Protein AF-A0A2M8FRH5-F1 (afdb_monomer)

Nearest PDB structures (foldseek):
  1muf-assembly1_A  TM=7.885E-01  e=1.153E-01  Homo sapiens
  5e9u-assembly1_D  TM=6.840E-01  e=1.299E-01  Streptococcus gordonii
  7vfm-assembly1_A  TM=6.244E-01  e=4.286E-01  Staphylococcus aureus subsp. aureus USA300
  7vfn-assembly2_C  TM=6.865E-01  e=1.113E+00  Staphylococcus aureus subsp. aureus USA300
  7ec7-assembly2_B  TM=6.299E-01  e=1.049E+00  Staphylococcus aureus subsp. aureus USA300

Secondary structure (DSSP, 8-state):
--EEEEEE-TTS-EEEEEEEETTEEEEEEEEE-TTS-EEEEEEEETTEEE-TTT-TT---SS---S-TT----TTSS----------

pLDDT: mean 73.27, std 19.15, range [43.06, 94.25]

Structure (mmCIF, N/CA/C/O backbone):
data_AF-A0A2M8FRH5-F1
#
_entry.id   AF-A0A2M8FRH5-F1
#
loop_
_atom_site.group_PDB
_atom_site.id
_atom_site.type_symbol
_atom_site.label_atom_id
_atom_site.label_alt_id
_atom_site.label_comp_id
_atom_site.label_asym_id
_atom_site.label_entity_id
_atom_site.label_seq_id
_atom_site.pdbx_PDB_ins_code
_atom_site.Cartn_x
_atom_site.Cartn_y
_atom_site.Cartn_z
_atom_site.occupancy
_atom_site.B_iso_or_equiv
_atom_site.auth_seq_id
_atom_site.auth_comp_id
_atom_site.auth_asym_id
_atom_site.auth_atom_id
_atom_site.pdbx_PDB_model_num
ATOM 1 N N . MET A 1 1 ? -3.518 -4.619 -16.700 1.00 66.94 1 MET A N 1
ATOM 2 C CA . MET A 1 1 ? -4.298 -3.599 -15.972 1.00 66.94 1 MET A CA 1
ATOM 3 C C . MET A 1 1 ? -3.389 -2.451 -15.575 1.00 66.94 1 MET A C 1
ATOM 5 O O . MET A 1 1 ? -2.332 -2.675 -14.993 1.00 66.94 1 MET A O 1
ATOM 9 N N . GLU A 1 2 ? -3.807 -1.230 -15.890 1.00 80.62 2 GLU A N 1
ATOM 10 C CA . GLU A 1 2 ? -3.091 0.001 -15.553 1.00 80.62 2 GLU A CA 1
ATOM 11 C C . GLU A 1 2 ? -4.051 0.952 -14.839 1.00 80.62 2 GLU A C 1
ATOM 13 O O . GLU A 1 2 ? -5.221 1.046 -15.212 1.00 80.62 2 GLU A O 1
ATOM 18 N N . GLY A 1 3 ? -3.572 1.614 -13.786 1.00 85.75 3 GLY A N 1
ATOM 19 C CA . GLY A 1 3 ? -4.331 2.628 -13.061 1.00 85.75 3 GLY A CA 1
ATOM 20 C C . GLY A 1 3 ? -4.382 2.442 -11.546 1.00 85.75 3 GLY A C 1
ATOM 21 O O . GLY A 1 3 ? -3.908 1.450 -10.975 1.00 85.75 3 GLY A O 1
ATOM 22 N N . LYS A 1 4 ? -4.966 3.448 -10.885 1.00 89.62 4 LYS A N 1
ATOM 23 C CA . LYS A 1 4 ? -5.103 3.499 -9.428 1.00 89.62 4 LYS A CA 1
ATOM 24 C C . LYS A 1 4 ? -6.092 2.445 -8.948 1.00 89.62 4 LYS A C 1
ATOM 26 O O . LYS A 1 4 ? -7.187 2.298 -9.487 1.00 89.62 4 LYS A O 1
ATOM 31 N N . ARG A 1 5 ? -5.709 1.728 -7.899 1.00 90.94 5 ARG A N 1
ATOM 32 C CA . ARG A 1 5 ? -6.533 0.747 -7.204 1.00 90.94 5 ARG A CA 1
ATOM 33 C C . ARG A 1 5 ? -6.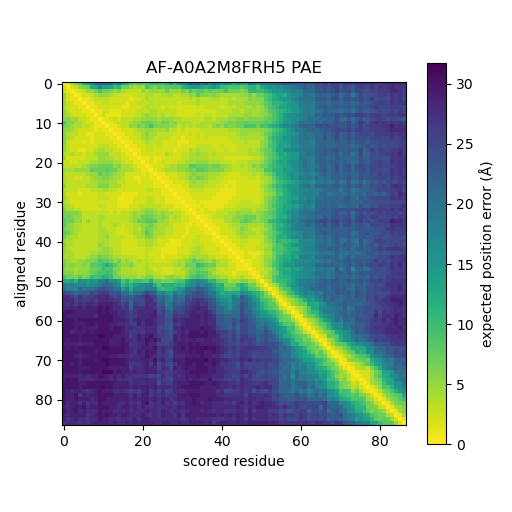743 1.180 -5.766 1.00 90.94 5 ARG A C 1
ATOM 35 O O . ARG A 1 5 ? -5.803 1.565 -5.073 1.00 90.94 5 ARG A O 1
ATOM 42 N N . TYR A 1 6 ? -7.993 1.044 -5.352 1.00 92.00 6 TYR A N 1
ATOM 43 C CA . TYR A 1 6 ? -8.463 1.295 -4.006 1.00 92.00 6 TYR A CA 1
ATOM 44 C C . TYR A 1 6 ? -9.009 -0.019 -3.466 1.00 92.00 6 TYR A C 1
ATOM 46 O O . TYR A 1 6 ? -9.807 -0.689 -4.125 1.00 92.00 6 TYR A O 1
ATOM 54 N N . PHE A 1 7 ? -8.553 -0.390 -2.282 1.00 91.56 7 PHE A N 1
ATOM 55 C CA . PHE A 1 7 ? -9.112 -1.476 -1.499 1.00 91.56 7 PHE A CA 1
ATOM 56 C C . PHE A 1 7 ? -9.705 -0.860 -0.249 1.00 91.56 7 PHE A C 1
ATOM 58 O O . PHE A 1 7 ? -9.058 -0.020 0.373 1.00 91.56 7 PHE A O 1
ATOM 65 N N . TYR A 1 8 ? -10.905 -1.286 0.117 1.00 93.50 8 TYR A N 1
ATOM 66 C CA . TYR A 1 8 ? -11.628 -0.778 1.275 1.00 93.50 8 TYR A CA 1
ATOM 67 C C . TYR A 1 8 ? -11.781 -1.886 2.320 1.00 93.50 8 TYR A C 1
ATOM 69 O O . TYR A 1 8 ? -11.765 -3.074 1.991 1.00 93.50 8 TYR A O 1
ATOM 77 N N . TYR A 1 9 ? -11.874 -1.493 3.581 1.00 91.06 9 TYR A N 1
ATOM 78 C CA . TYR A 1 9 ? -12.318 -2.341 4.679 1.00 91.06 9 TYR A CA 1
ATOM 79 C C . TYR A 1 9 ? -13.838 -2.542 4.616 1.00 91.06 9 TYR A C 1
ATOM 81 O O . TYR A 1 9 ? -14.538 -1.812 3.914 1.00 91.06 9 TYR A O 1
ATOM 89 N N . GLU A 1 10 ? -14.366 -3.506 5.374 1.00 92.50 10 GLU A N 1
ATOM 90 C CA . GLU A 1 10 ? -15.818 -3.749 5.454 1.00 92.50 10 GLU A CA 1
ATOM 91 C C . GLU A 1 10 ? -16.588 -2.531 5.989 1.00 92.50 10 GLU A C 1
ATOM 93 O O . GLU A 1 10 ? -17.739 -2.314 5.624 1.00 92.50 10 GLU A O 1
ATOM 98 N N . ASN A 1 11 ? -15.927 -1.689 6.789 1.00 90.44 11 ASN A N 1
ATOM 99 C CA . ASN A 1 11 ? -16.467 -0.422 7.286 1.00 90.44 11 ASN A CA 1
ATOM 100 C C . ASN A 1 11 ? -16.484 0.714 6.236 1.00 90.44 11 ASN A C 1
ATOM 102 O O . ASN A 1 11 ? -16.925 1.819 6.542 1.00 90.44 11 ASN A O 1
ATOM 106 N N . GLY A 1 12 ? -15.989 0.473 5.015 1.00 91.50 12 GLY A N 1
ATOM 107 C CA . GLY A 1 12 ? -15.926 1.452 3.926 1.00 91.50 12 GLY A CA 1
ATOM 108 C C . GLY A 1 12 ? -14.690 2.359 3.931 1.00 91.50 12 GLY A C 1
ATOM 109 O O . GLY A 1 12 ? -14.496 3.124 2.984 1.00 91.50 12 GLY A O 1
ATOM 110 N N . LEU A 1 13 ? -13.819 2.275 4.941 1.00 91.12 13 LEU A N 1
ATOM 111 C CA . LEU A 1 13 ? -12.578 3.050 4.979 1.00 91.12 13 LEU A CA 1
ATOM 112 C C . LEU A 1 13 ? -11.533 2.471 4.025 1.00 91.12 13 LEU A C 1
ATOM 114 O O . LEU A 1 13 ? -11.491 1.271 3.761 1.00 91.12 13 LEU A O 1
ATOM 118 N N . THR A 1 14 ? -10.674 3.333 3.479 1.00 91.25 14 THR A N 1
ATOM 119 C CA . THR A 1 14 ? -9.633 2.899 2.538 1.00 91.25 14 THR A CA 1
ATOM 120 C C . THR A 1 14 ? -8.595 2.076 3.285 1.00 91.25 14 THR A C 1
ATOM 122 O O . THR A 1 14 ? -7.999 2.560 4.230 1.00 91.25 14 THR A O 1
ATOM 125 N N . LYS A 1 15 ? -8.364 0.845 2.839 1.00 92.94 15 LYS A N 1
ATOM 126 C CA . LYS A 1 15 ? -7.363 -0.089 3.360 1.00 92.94 15 LYS A CA 1
ATOM 127 C C . LYS A 1 15 ? -6.030 0.054 2.641 1.00 92.94 15 LYS A C 1
ATOM 129 O O . LYS A 1 15 ? -4.978 0.092 3.275 1.00 92.94 15 LYS A O 1
ATOM 134 N N . ILE A 1 16 ? -6.073 0.108 1.309 1.00 94.25 16 ILE A N 1
ATOM 135 C CA . ILE A 1 16 ? -4.886 0.206 0.455 1.00 94.25 16 ILE A CA 1
ATOM 136 C C . ILE A 1 16 ? -5.199 1.111 -0.726 1.00 94.25 16 ILE A C 1
ATOM 138 O O . ILE A 1 16 ? -6.227 0.949 -1.384 1.00 94.25 16 ILE A O 1
ATOM 142 N N . LEU A 1 17 ? -4.278 2.016 -1.022 1.00 93.75 17 LEU A N 1
ATOM 143 C CA . LEU A 1 17 ? -4.300 2.862 -2.202 1.00 93.75 17 LEU A CA 1
ATOM 144 C C . LEU A 1 17 ? -2.958 2.755 -2.914 1.00 93.75 17 LEU A C 1
ATOM 146 O O . LEU A 1 17 ? -1.919 3.000 -2.313 1.00 93.75 17 LEU A O 1
ATOM 150 N N . GLY A 1 18 ? -2.972 2.427 -4.199 1.00 92.69 18 GLY A N 1
ATOM 151 C CA . GLY A 1 18 ? -1.762 2.419 -5.012 1.00 92.69 18 GLY A CA 1
ATOM 152 C C . GLY A 1 18 ? -2.072 2.411 -6.495 1.00 92.69 18 GLY A C 1
ATOM 153 O O . GLY A 1 18 ? -3.234 2.450 -6.897 1.00 92.69 18 GLY A O 1
ATOM 154 N N . ASN A 1 19 ? -1.037 2.368 -7.324 1.00 90.38 19 ASN A N 1
ATOM 155 C CA . ASN A 1 19 ? -1.182 2.308 -8.772 1.00 90.38 19 ASN A CA 1
ATOM 156 C C . ASN A 1 19 ? -0.573 1.014 -9.322 1.00 90.38 19 ASN A C 1
ATOM 158 O O . ASN A 1 19 ? 0.467 0.547 -8.853 1.00 90.38 19 ASN A O 1
ATOM 162 N N . TYR A 1 20 ? -1.238 0.425 -10.313 1.00 89.12 20 TYR A N 1
ATOM 163 C CA . TYR A 1 20 ? -0.671 -0.647 -11.122 1.00 89.12 20 TYR A CA 1
ATOM 164 C C . TYR A 1 20 ? -0.211 -0.085 -12.466 1.00 89.12 20 TYR A C 1
ATOM 166 O O . TYR A 1 20 ? -0.893 0.740 -13.073 1.00 89.12 20 TYR A O 1
ATOM 174 N N . SER A 1 21 ? 0.942 -0.550 -12.930 1.00 88.00 21 SER A N 1
ATOM 175 C CA . SER A 1 21 ? 1.477 -0.307 -14.269 1.00 88.00 21 SER A CA 1
ATOM 176 C C . SER A 1 21 ? 1.891 -1.655 -14.839 1.00 88.00 21 SER A C 1
ATOM 178 O O . SER A 1 21 ? 2.577 -2.405 -14.151 1.00 88.00 21 SER A O 1
ATOM 180 N N . ARG A 1 22 ? 1.445 -2.001 -16.053 1.00 86.75 22 ARG A N 1
ATOM 181 C CA . ARG A 1 22 ? 1.702 -3.314 -16.684 1.00 86.75 22 ARG A CA 1
ATOM 182 C C . ARG A 1 22 ? 1.414 -4.522 -15.774 1.00 86.75 22 ARG A C 1
ATOM 184 O O . ARG A 1 22 ? 2.234 -5.427 -15.668 1.00 86.75 22 ARG A O 1
ATOM 191 N N . ASP A 1 23 ? 0.280 -4.502 -15.070 1.00 86.50 23 ASP A N 1
ATOM 192 C CA . ASP A 1 23 ? -0.140 -5.560 -14.129 1.00 86.50 23 ASP A CA 1
ATOM 193 C C . ASP A 1 23 ? 0.737 -5.728 -12.874 1.00 86.50 23 ASP A C 1
ATOM 195 O O . ASP A 1 23 ? 0.458 -6.586 -12.037 1.00 86.50 23 ASP A O 1
ATOM 199 N N . VAL A 1 24 ? 1.732 -4.860 -12.663 1.00 89.12 24 VAL A N 1
ATOM 200 C CA . VAL A 1 24 ? 2.581 -4.851 -11.462 1.00 89.12 24 VAL A CA 1
ATOM 201 C C . VAL A 1 24 ? 2.405 -3.568 -10.653 1.00 89.12 24 VAL A C 1
ATOM 203 O O . VAL A 1 24 ? 2.003 -2.526 -11.170 1.00 89.12 24 VAL A O 1
ATOM 206 N N . ARG A 1 25 ? 2.681 -3.634 -9.346 1.00 87.88 25 ARG A N 1
ATOM 207 C CA . ARG A 1 25 ? 2.627 -2.459 -8.464 1.00 87.88 25 ARG A CA 1
ATOM 208 C C . ARG A 1 25 ? 3.660 -1.425 -8.907 1.00 87.88 25 ARG A C 1
ATOM 210 O O . ARG A 1 25 ? 4.824 -1.764 -9.108 1.00 87.88 25 ARG A O 1
ATOM 217 N N . HIS A 1 26 ? 3.244 -0.172 -9.045 1.00 90.94 26 HIS A N 1
ATOM 218 C CA . HIS A 1 26 ? 4.119 0.921 -9.456 1.00 90.94 26 HIS A CA 1
ATOM 219 C C . HIS A 1 26 ? 3.730 2.234 -8.758 1.00 90.94 26 HIS A C 1
ATOM 221 O O . HIS A 1 26 ? 2.546 2.524 -8.591 1.00 90.94 26 HIS A O 1
ATOM 227 N N . GLY A 1 27 ? 4.720 3.036 -8.379 1.00 89.69 27 GLY A N 1
ATOM 228 C CA . GLY A 1 27 ? 4.563 4.272 -7.622 1.00 89.69 27 GLY A CA 1
ATOM 229 C C . GLY A 1 27 ? 4.325 4.040 -6.130 1.00 89.69 27 GLY A C 1
ATOM 230 O O . GLY A 1 27 ? 4.655 2.990 -5.577 1.00 89.69 27 GLY A O 1
ATOM 231 N N . VAL A 1 28 ? 3.738 5.038 -5.473 1.00 90.94 28 VAL A N 1
ATOM 232 C CA . VAL A 1 28 ? 3.495 5.023 -4.027 1.00 90.94 28 VAL A CA 1
ATOM 233 C C . VAL A 1 28 ? 2.253 4.199 -3.686 1.00 90.94 28 VAL A C 1
ATOM 235 O O . VAL A 1 28 ? 1.183 4.367 -4.272 1.00 90.94 28 VAL A O 1
ATOM 238 N N . TRP A 1 29 ? 2.413 3.328 -2.698 1.00 93.00 29 TRP A N 1
ATOM 239 C CA . TRP A 1 29 ? 1.399 2.484 -2.093 1.00 93.00 29 TRP A CA 1
ATOM 240 C C . TRP A 1 29 ? 1.196 2.894 -0.638 1.00 93.00 29 TRP A C 1
ATOM 242 O O . TRP A 1 29 ? 2.111 2.821 0.181 1.00 93.00 29 TRP A O 1
ATOM 252 N N . MET A 1 30 ? -0.014 3.333 -0.314 1.00 93.00 30 MET A N 1
ATOM 253 C CA . MET A 1 30 ? -0.417 3.711 1.033 1.00 93.00 30 MET A CA 1
ATOM 254 C C . MET A 1 30 ? -1.293 2.623 1.635 1.00 93.00 30 MET A C 1
ATOM 256 O O . MET A 1 30 ? -2.238 2.145 1.008 1.00 93.00 30 MET A O 1
ATOM 260 N N . TYR A 1 31 ? -0.975 2.255 2.867 1.00 92.56 31 TYR A N 1
ATOM 261 C CA . TYR A 1 31 ? -1.720 1.312 3.681 1.00 92.56 31 TYR A CA 1
ATOM 262 C C . TYR A 1 31 ? -2.238 2.059 4.892 1.00 92.56 31 TYR A C 1
ATOM 264 O O . TYR A 1 31 ? -1.476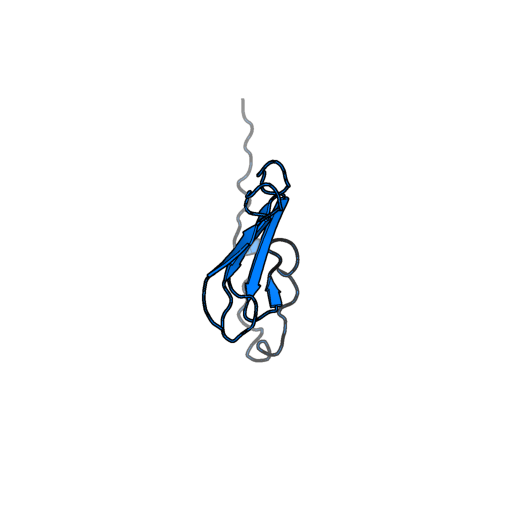 2.760 5.563 1.00 92.56 31 TYR A O 1
ATOM 272 N N . TYR A 1 32 ? -3.510 1.867 5.194 1.00 91.94 32 TYR A N 1
ATOM 273 C CA . TYR A 1 32 ? -4.161 2.489 6.334 1.00 91.94 32 TYR A CA 1
ATOM 274 C C . TYR A 1 32 ? -4.626 1.413 7.310 1.00 91.94 32 TYR A C 1
ATOM 276 O O . TYR A 1 32 ? -4.773 0.246 6.943 1.00 91.94 32 TYR A O 1
ATOM 284 N N . ASN A 1 33 ? -4.809 1.803 8.561 1.00 91.75 33 ASN A N 1
ATOM 285 C CA . ASN A 1 33 ? -5.458 0.987 9.573 1.00 91.75 33 ASN A CA 1
ATOM 286 C C . ASN A 1 33 ? -6.989 1.123 9.474 1.00 91.75 33 ASN A C 1
ATOM 288 O O . ASN A 1 33 ? -7.510 1.949 8.723 1.00 91.75 33 ASN A O 1
ATOM 292 N N . GLU A 1 34 ? -7.719 0.315 10.243 1.00 91.38 34 GLU A N 1
ATOM 293 C CA . GLU A 1 34 ? -9.190 0.329 10.262 1.00 91.38 34 GLU A CA 1
ATOM 294 C C . GLU A 1 34 ? -9.786 1.621 10.833 1.00 91.38 34 GLU A C 1
ATOM 296 O O . GLU A 1 34 ? -10.937 1.925 10.546 1.00 91.38 34 GLU A O 1
ATOM 301 N N . ASP A 1 35 ? -9.007 2.392 11.591 1.00 90.38 35 ASP A N 1
ATOM 302 C CA . ASP A 1 35 ? -9.317 3.741 12.080 1.00 90.38 35 ASP A CA 1
ATOM 303 C C . ASP A 1 35 ? -8.992 4.845 11.051 1.00 90.38 35 ASP A C 1
ATOM 305 O O . ASP A 1 35 ? -9.243 6.021 11.299 1.00 90.38 35 ASP A O 1
ATOM 309 N N . GLY A 1 36 ? -8.442 4.486 9.885 1.00 87.19 36 GLY A N 1
ATOM 310 C CA . GLY A 1 36 ? -8.089 5.418 8.810 1.00 87.19 36 GLY A CA 1
ATOM 311 C C . GLY A 1 36 ? -6.715 6.078 8.960 1.00 87.19 36 GLY A C 1
ATOM 312 O O . GLY A 1 36 ? -6.299 6.824 8.072 1.00 87.19 36 GLY A O 1
ATOM 313 N N . THR A 1 37 ? -5.972 5.794 10.034 1.00 90.75 37 THR A N 1
ATOM 314 C CA . THR A 1 37 ? -4.597 6.285 10.190 1.00 90.75 37 THR A CA 1
ATOM 315 C C . THR A 1 37 ? -3.648 5.608 9.205 1.00 90.75 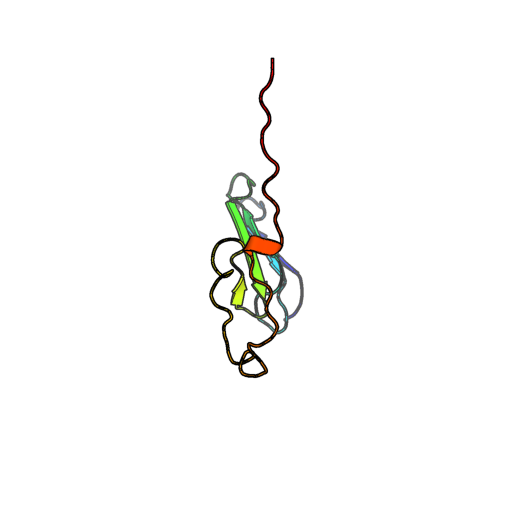37 THR A C 1
ATOM 317 O O . THR A 1 37 ? -3.801 4.434 8.864 1.00 90.75 37 THR A O 1
ATOM 320 N N . THR A 1 38 ? -2.642 6.345 8.729 1.00 88.12 38 THR A N 1
ATOM 321 C CA . THR A 1 38 ? -1.615 5.791 7.839 1.00 88.12 38 THR A CA 1
ATOM 322 C C . THR A 1 38 ? -0.791 4.756 8.596 1.00 88.12 38 THR A C 1
ATOM 324 O O . THR A 1 38 ? -0.034 5.087 9.504 1.00 88.12 38 THR A O 1
ATOM 327 N N . LYS A 1 39 ? -0.908 3.497 8.181 1.00 89.69 39 LYS A N 1
ATOM 328 C CA . LYS A 1 39 ? -0.143 2.376 8.723 1.00 89.69 39 LYS A CA 1
ATOM 329 C C . LYS A 1 39 ? 1.254 2.315 8.126 1.00 89.69 39 LYS A C 1
ATOM 331 O O . LYS A 1 39 ? 2.227 2.064 8.831 1.00 89.69 39 LYS A O 1
ATOM 336 N N . LYS A 1 40 ? 1.338 2.461 6.803 1.00 87.94 40 LYS A N 1
ATOM 337 C CA . LYS A 1 40 ? 2.585 2.310 6.053 1.00 87.94 40 LYS A CA 1
ATOM 338 C C . LYS A 1 40 ? 2.500 3.021 4.710 1.00 87.94 40 LYS A C 1
ATOM 340 O O . LYS A 1 40 ? 1.453 3.026 4.067 1.00 87.94 40 LYS A O 1
ATOM 345 N N . LYS A 1 41 ? 3.631 3.550 4.263 1.00 90.88 41 LYS A N 1
ATOM 346 C CA . LYS A 1 41 ? 3.867 3.984 2.889 1.00 90.88 41 LYS A CA 1
ATOM 347 C C . LYS A 1 41 ? 4.981 3.108 2.317 1.00 90.88 41 LYS A C 1
ATOM 349 O O . LYS A 1 41 ? 5.985 2.883 2.984 1.00 90.88 41 LYS A O 1
ATOM 354 N N . GLU A 1 42 ? 4.780 2.577 1.122 1.00 90.69 42 GLU A N 1
ATOM 355 C CA . GLU A 1 42 ? 5.786 1.838 0.360 1.00 90.69 42 GLU A CA 1
ATOM 356 C C . GLU A 1 42 ? 5.868 2.435 -1.037 1.00 90.69 42 GLU A C 1
ATOM 358 O O . GLU A 1 42 ? 4.859 2.881 -1.576 1.00 90.69 42 GLU A O 1
ATOM 363 N N . GLU A 1 43 ? 7.040 2.416 -1.651 1.00 89.12 43 GLU A N 1
ATOM 364 C CA . GLU A 1 43 ? 7.189 2.770 -3.056 1.00 89.12 43 GLU A CA 1
ATOM 365 C C . GLU A 1 43 ? 7.539 1.520 -3.854 1.00 89.12 43 GLU A C 1
ATOM 367 O O . GLU A 1 43 ? 8.267 0.651 -3.382 1.00 89.12 43 GLU A O 1
ATOM 372 N N . TYR A 1 44 ? 6.970 1.385 -5.047 1.00 88.56 44 TYR A N 1
ATOM 373 C CA . TYR A 1 44 ? 7.223 0.260 -5.932 1.00 88.56 44 TYR A CA 1
ATOM 374 C C . TYR A 1 44 ? 7.641 0.756 -7.308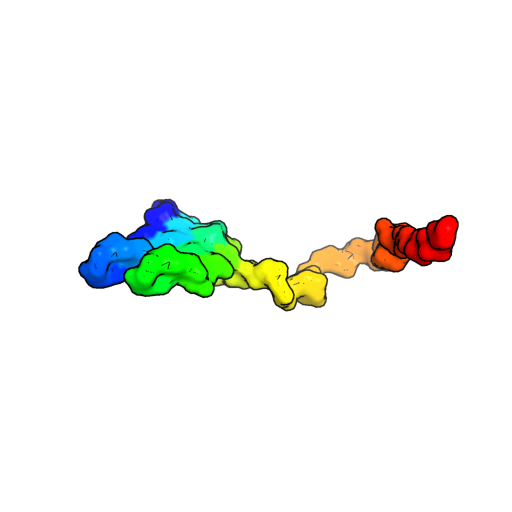 1.00 88.56 44 TYR A C 1
ATOM 376 O O . TYR A 1 44 ? 6.983 1.610 -7.891 1.00 88.56 44 TYR A O 1
ATOM 384 N N . ASN A 1 45 ? 8.672 0.153 -7.883 1.00 87.06 45 ASN A N 1
ATOM 385 C CA . ASN A 1 45 ? 9.059 0.376 -9.264 1.00 87.06 45 ASN A CA 1
ATOM 386 C C . ASN A 1 45 ? 8.984 -0.941 -10.035 1.00 87.06 45 ASN A C 1
ATOM 388 O O . ASN A 1 45 ? 9.759 -1.865 -9.798 1.00 87.06 45 ASN A O 1
ATOM 392 N N . PHE A 1 46 ? 7.980 -1.039 -10.910 1.00 86.50 46 PHE A N 1
ATOM 393 C CA . PHE A 1 46 ? 7.686 -2.224 -11.729 1.00 86.50 46 PHE A CA 1
ATOM 394 C C . PHE A 1 46 ? 7.631 -3.531 -10.915 1.00 86.50 46 PHE A C 1
ATOM 396 O O . PHE A 1 46 ? 8.173 -4.558 -11.308 1.00 86.50 46 PHE A O 1
ATOM 403 N N . GLY A 1 47 ? 6.967 -3.492 -9.757 1.00 84.12 47 GLY A N 1
ATOM 404 C CA . GLY A 1 47 ? 6.810 -4.634 -8.856 1.00 84.12 47 GLY A CA 1
ATOM 405 C C . GLY A 1 47 ? 7.910 -4.789 -7.802 1.00 84.12 47 GLY A C 1
ATOM 406 O O . GLY A 1 47 ? 7.684 -5.493 -6.818 1.00 84.12 47 GLY A O 1
ATOM 407 N N . LYS A 1 48 ? 9.053 -4.100 -7.926 1.00 85.88 48 LYS A N 1
ATOM 408 C CA . LYS A 1 48 ? 10.117 -4.102 -6.909 1.00 85.88 48 LYS A CA 1
ATOM 409 C C . LYS A 1 48 ? 9.856 -3.014 -5.869 1.00 85.88 48 LYS A C 1
ATOM 411 O O . LYS A 1 48 ? 9.688 -1.858 -6.241 1.00 85.88 48 LYS A O 1
ATOM 416 N N . ARG A 1 49 ? 9.812 -3.365 -4.579 1.00 85.25 49 ARG A N 1
ATOM 417 C CA . ARG A 1 49 ? 9.690 -2.371 -3.500 1.00 85.25 49 ARG A CA 1
ATOM 418 C C . ARG A 1 49 ? 10.989 -1.568 -3.408 1.00 85.25 49 ARG A C 1
ATOM 420 O O . ARG A 1 49 ? 12.050 -2.175 -3.305 1.00 85.25 49 ARG A O 1
ATOM 427 N N . ILE A 1 50 ? 10.886 -0.245 -3.440 1.00 83.31 50 ILE A N 1
ATOM 428 C CA . ILE A 1 50 ? 11.967 0.684 -3.121 1.00 83.31 50 ILE A CA 1
ATOM 429 C C . ILE A 1 50 ? 11.776 1.066 -1.654 1.00 83.31 50 ILE A C 1
ATOM 431 O O . ILE A 1 50 ? 10.750 1.639 -1.283 1.00 83.31 50 ILE A O 1
ATOM 435 N N . ASP A 1 51 ? 12.711 0.662 -0.802 1.00 75.12 51 ASP A N 1
ATOM 436 C CA . ASP A 1 51 ? 12.705 1.036 0.607 1.00 75.12 51 ASP A CA 1
ATOM 437 C C . ASP A 1 51 ? 13.552 2.304 0.753 1.00 75.12 51 ASP A C 1
ATOM 439 O O . ASP A 1 51 ? 14.771 2.260 0.603 1.00 75.12 51 ASP A O 1
ATOM 443 N N . GLU A 1 52 ? 12.909 3.438 1.044 1.00 61.59 52 GLU A N 1
ATOM 444 C CA . GLU A 1 52 ? 13.564 4.749 1.210 1.00 61.59 52 GLU A CA 1
ATOM 445 C C . GLU A 1 52 ? 14.580 4.794 2.375 1.00 61.59 52 GLU A C 1
ATOM 447 O O . GLU A 1 52 ? 15.183 5.829 2.619 1.00 61.59 52 GLU A O 1
ATOM 452 N N . ASN A 1 53 ? 14.791 3.684 3.098 1.00 59.41 53 ASN A N 1
ATOM 453 C CA . ASN A 1 53 ? 15.678 3.618 4.259 1.00 59.41 53 ASN A CA 1
ATOM 454 C C . ASN A 1 53 ? 16.734 2.497 4.243 1.00 59.41 53 ASN A C 1
ATOM 456 O O . ASN A 1 53 ? 17.421 2.350 5.256 1.00 59.41 53 ASN A O 1
ATOM 460 N N . LYS A 1 54 ? 16.888 1.680 3.182 1.00 55.19 54 LYS A N 1
ATOM 461 C CA . LYS A 1 54 ? 17.820 0.526 3.252 1.00 55.19 54 LYS A CA 1
ATOM 462 C C . LYS A 1 54 ? 18.624 0.124 2.014 1.00 55.19 54 LYS A C 1
ATOM 464 O O . LYS A 1 54 ? 19.404 -0.813 2.143 1.00 55.19 54 LYS A O 1
ATOM 469 N N . ASP A 1 55 ? 18.533 0.822 0.885 1.00 51.34 55 ASP A N 1
ATOM 470 C CA . ASP A 1 55 ? 19.273 0.419 -0.327 1.00 51.34 55 ASP A CA 1
ATOM 471 C C . ASP A 1 55 ? 20.239 1.487 -0.881 1.00 51.34 55 ASP A C 1
ATOM 473 O O . ASP A 1 55 ? 20.758 1.325 -1.982 1.00 51.34 55 ASP A O 1
ATOM 477 N N . ASP A 1 56 ? 20.590 2.516 -0.097 1.00 49.91 56 ASP A N 1
ATOM 478 C CA . ASP A 1 56 ? 21.657 3.484 -0.435 1.00 49.91 56 ASP A CA 1
ATOM 479 C C . ASP A 1 56 ? 23.085 2.887 -0.407 1.00 49.91 56 ASP A C 1
ATOM 481 O O . ASP A 1 56 ? 24.069 3.617 -0.501 1.00 49.91 56 ASP A O 1
ATOM 485 N N . PHE A 1 57 ? 23.246 1.558 -0.310 1.00 55.41 57 PHE A N 1
ATOM 486 C CA . PHE A 1 57 ? 24.573 0.934 -0.416 1.00 55.41 57 PHE A CA 1
ATOM 487 C C . PHE A 1 57 ? 24.698 -0.279 -1.348 1.00 55.41 57 PHE A C 1
ATOM 489 O O . PHE A 1 57 ? 25.794 -0.817 -1.472 1.00 55.41 57 PHE A O 1
ATOM 496 N N . MET A 1 58 ? 23.655 -0.713 -2.063 1.00 49.09 58 MET A N 1
ATOM 497 C CA . MET A 1 58 ? 23.813 -1.796 -3.050 1.00 49.09 58 MET A CA 1
ATOM 498 C C . MET A 1 58 ? 22.898 -1.630 -4.270 1.00 49.09 58 MET A C 1
ATOM 500 O O . MET A 1 58 ? 22.046 -2.460 -4.562 1.00 49.09 58 MET A O 1
ATOM 504 N N . ILE A 1 59 ? 23.157 -0.588 -5.061 1.00 50.25 59 ILE A N 1
ATOM 505 C CA . ILE A 1 59 ? 23.142 -0.734 -6.523 1.00 50.25 59 ILE A CA 1
ATOM 506 C C . ILE A 1 59 ? 24.582 -0.518 -6.998 1.00 50.25 59 ILE A C 1
ATOM 508 O O . ILE A 1 59 ? 24.933 0.485 -7.608 1.00 50.25 59 ILE A O 1
ATOM 512 N N . ILE A 1 60 ? 25.442 -1.479 -6.666 1.00 50.88 60 ILE A N 1
ATOM 513 C CA . ILE A 1 60 ? 26.652 -1.755 -7.445 1.00 50.88 60 ILE A CA 1
ATOM 514 C C . ILE A 1 60 ? 26.276 -2.910 -8.382 1.00 50.88 60 ILE A C 1
ATOM 516 O O . ILE A 1 60 ? 26.844 -3.992 -8.308 1.00 50.88 60 ILE A O 1
ATOM 520 N N . ASP A 1 61 ? 25.227 -2.716 -9.182 1.00 46.72 61 ASP A N 1
ATOM 521 C CA . ASP A 1 61 ? 24.790 -3.690 -10.182 1.00 46.72 61 ASP A CA 1
ATOM 522 C C . ASP A 1 61 ? 25.312 -3.196 -11.540 1.00 46.72 61 ASP A C 1
ATOM 524 O O . ASP A 1 61 ? 24.844 -2.199 -12.100 1.00 46.72 61 ASP A O 1
ATOM 528 N N . ASP A 1 62 ? 26.418 -3.815 -11.957 1.00 49.41 62 ASP A N 1
ATOM 529 C CA . ASP A 1 62 ? 27.006 -3.911 -13.301 1.00 49.41 62 ASP A CA 1
ATOM 530 C C . ASP A 1 62 ? 27.304 -2.645 -14.135 1.00 49.41 62 ASP A C 1
ATOM 532 O O . ASP A 1 62 ? 27.947 -2.740 -15.181 1.00 49.41 62 ASP A O 1
ATOM 536 N N . THR A 1 63 ? 26.967 -1.438 -13.674 1.00 49.22 63 THR A N 1
ATOM 537 C CA . THR A 1 63 ? 27.203 -0.193 -14.443 1.00 49.22 63 THR A CA 1
ATOM 538 C C . THR A 1 63 ? 28.569 0.455 -14.148 1.00 49.22 63 THR A C 1
ATOM 540 O O . THR A 1 63 ? 28.995 1.380 -14.836 1.00 49.22 63 THR A O 1
ATOM 543 N N . LEU A 1 64 ? 29.308 -0.044 -13.151 1.00 49.12 64 LEU A N 1
ATOM 544 C CA . LEU A 1 64 ? 30.524 0.588 -12.609 1.00 49.12 64 LEU A CA 1
ATOM 545 C C . LEU A 1 64 ? 31.840 -0.007 -13.141 1.00 49.12 64 LEU A C 1
ATOM 547 O O . LEU A 1 64 ? 32.881 0.110 -12.497 1.00 49.12 64 LEU A O 1
ATOM 551 N N . ASN A 1 65 ? 31.819 -0.614 -14.333 1.00 51.00 65 ASN A N 1
ATOM 552 C CA . ASN A 1 65 ? 33.048 -0.979 -15.052 1.00 51.00 65 ASN A CA 1
ATOM 553 C C . ASN A 1 65 ? 33.493 0.073 -16.083 1.00 51.00 65 ASN A C 1
ATOM 555 O O . ASN A 1 65 ? 34.282 -0.225 -16.978 1.00 51.00 65 ASN A O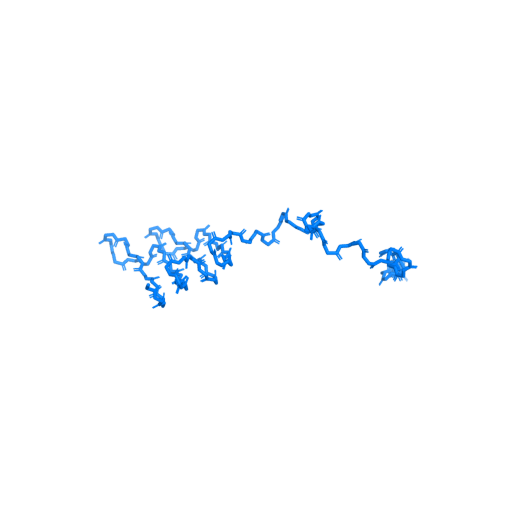 1
ATOM 559 N N . ARG A 1 66 ? 33.032 1.323 -15.957 1.00 49.94 66 ARG A N 1
ATOM 560 C CA . ARG A 1 66 ? 33.627 2.453 -16.676 1.00 49.94 66 ARG A CA 1
ATOM 561 C C . ARG A 1 66 ? 34.149 3.485 -15.680 1.00 49.94 66 ARG A C 1
ATOM 563 O O . ARG A 1 66 ? 33.429 4.360 -15.228 1.00 49.94 66 ARG A O 1
ATOM 570 N N . GLU A 1 67 ? 35.429 3.305 -15.362 1.00 46.56 67 GLU A N 1
ATOM 571 C CA . GLU A 1 67 ? 36.365 4.342 -14.909 1.00 46.56 67 GLU A CA 1
ATOM 572 C C . GLU A 1 67 ? 36.161 4.872 -13.477 1.00 46.56 67 GLU A C 1
ATOM 574 O O . GLU A 1 67 ? 35.742 5.996 -13.235 1.00 46.56 67 GLU A O 1
ATOM 579 N N . LYS A 1 68 ? 36.609 4.061 -12.506 1.00 50.84 68 LYS A N 1
ATOM 580 C CA . LYS A 1 68 ? 36.865 4.393 -11.085 1.00 50.84 68 LYS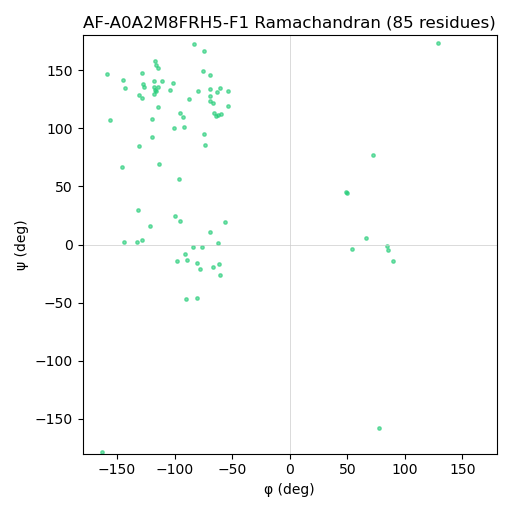 A CA 1
ATOM 581 C C . LYS A 1 68 ? 37.856 5.558 -10.834 1.00 50.84 68 LYS A C 1
ATOM 583 O O . LYS A 1 68 ? 38.445 5.615 -9.761 1.00 50.84 68 LYS A O 1
ATOM 588 N N . LYS A 1 69 ? 38.127 6.448 -11.7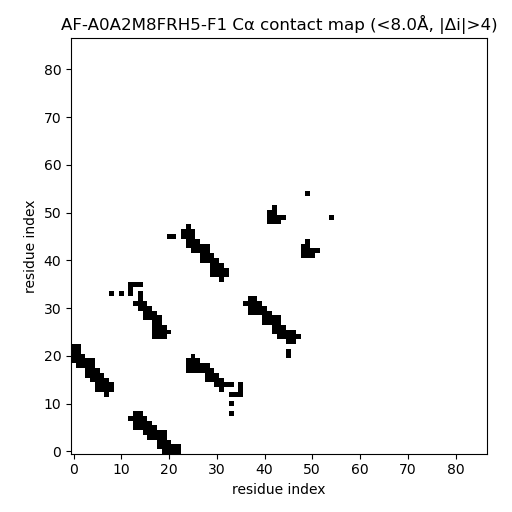92 1.00 48.84 69 LYS A N 1
ATOM 589 C CA . LYS A 1 69 ? 39.249 7.396 -11.673 1.00 48.84 69 LYS A CA 1
ATOM 590 C C . LYS A 1 69 ? 38.875 8.796 -11.178 1.00 48.84 69 LYS A C 1
ATOM 592 O O . LYS A 1 69 ? 39.768 9.498 -10.725 1.00 48.84 69 LYS A O 1
ATOM 597 N N . ASP A 1 70 ? 37.591 9.156 -11.170 1.00 51.31 70 ASP A N 1
ATOM 598 C CA . ASP A 1 70 ? 37.153 10.536 -10.892 1.00 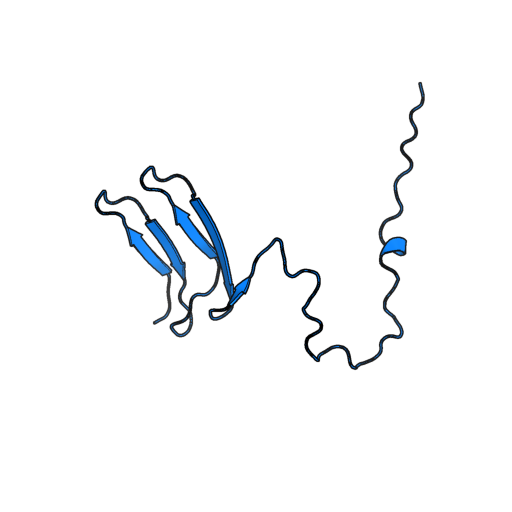51.31 70 ASP A CA 1
ATOM 599 C C . ASP A 1 70 ? 36.017 10.635 -9.856 1.00 51.31 70 ASP A C 1
ATOM 601 O O . ASP A 1 70 ? 35.184 11.538 -9.914 1.00 51.31 70 ASP A O 1
ATOM 605 N N . ILE A 1 71 ? 35.939 9.700 -8.906 1.00 53.41 71 ILE A N 1
ATOM 606 C CA . ILE A 1 71 ? 34.967 9.804 -7.809 1.00 53.41 71 ILE A CA 1
ATOM 607 C C . ILE A 1 71 ? 35.657 10.533 -6.656 1.00 53.41 71 ILE A C 1
ATOM 609 O O . ILE A 1 71 ? 36.475 9.945 -5.956 1.00 53.41 71 ILE A O 1
ATOM 613 N N . LEU A 1 72 ? 35.359 11.827 -6.519 1.00 53.59 72 LEU A N 1
ATOM 614 C CA . LEU A 1 72 ? 35.745 12.658 -5.375 1.00 53.59 72 LEU A CA 1
ATOM 615 C C . LEU A 1 72 ? 35.289 11.992 -4.071 1.00 53.59 72 LEU A C 1
ATOM 617 O O . LEU A 1 72 ? 34.136 11.560 -3.970 1.00 53.59 72 LEU A O 1
ATOM 621 N N . ASP A 1 73 ? 36.190 11.916 -3.092 1.00 55.16 73 ASP A N 1
ATOM 622 C CA . ASP A 1 73 ? 35.895 11.329 -1.791 1.00 55.16 73 ASP A CA 1
ATOM 623 C C . ASP A 1 73 ? 34.766 12.107 -1.101 1.00 55.16 73 ASP A C 1
ATOM 625 O O . ASP A 1 73 ? 34.729 13.337 -1.068 1.00 55.16 73 ASP A O 1
ATOM 629 N N . PHE A 1 74 ? 33.808 11.368 -0.543 1.00 51.41 74 PHE A N 1
ATOM 630 C CA . PHE A 1 74 ? 32.572 11.897 0.048 1.00 51.41 74 PHE A CA 1
ATOM 631 C C . PHE A 1 74 ? 32.822 12.852 1.237 1.00 51.41 74 PHE A C 1
ATOM 633 O O . PHE A 1 74 ? 31.940 13.618 1.626 1.00 51.41 74 PHE A O 1
ATOM 640 N N . GLU A 1 75 ? 34.032 12.823 1.800 1.00 49.28 75 GLU A N 1
ATOM 641 C CA . GLU A 1 75 ? 34.495 13.698 2.881 1.00 49.28 75 GLU A CA 1
ATOM 642 C C . GLU A 1 75 ? 34.877 15.110 2.393 1.00 49.28 75 GLU A C 1
ATOM 644 O O . GLU A 1 75 ? 34.799 16.055 3.178 1.00 49.28 75 GLU A O 1
ATOM 649 N N . ASP A 1 76 ? 35.178 15.294 1.101 1.00 55.25 76 ASP A N 1
ATOM 650 C CA . ASP A 1 76 ? 35.481 16.609 0.506 1.00 55.25 76 ASP A CA 1
ATOM 651 C C . ASP A 1 76 ? 34.222 17.436 0.185 1.00 55.25 76 ASP A C 1
ATOM 653 O O . ASP A 1 76 ? 34.293 18.648 -0.031 1.00 55.25 76 ASP A O 1
ATOM 657 N N . LEU A 1 77 ? 33.043 16.804 0.159 1.00 55.91 77 LEU A N 1
ATOM 658 C CA . LEU A 1 77 ? 31.782 17.453 -0.226 1.00 55.91 77 LEU A CA 1
ATOM 659 C C . LEU A 1 77 ? 31.033 18.105 0.943 1.00 55.91 77 LEU A C 1
ATOM 661 O O . LEU A 1 77 ? 30.124 18.908 0.719 1.00 55.91 77 LEU A O 1
ATOM 665 N N . PHE A 1 78 ? 31.418 17.814 2.186 1.00 53.56 78 PHE A N 1
ATOM 666 C CA . PHE A 1 78 ? 30.768 18.366 3.373 1.00 53.56 78 PHE A CA 1
ATOM 667 C C . PHE A 1 78 ? 31.806 18.924 4.351 1.00 53.56 78 PHE A C 1
ATOM 669 O O . PHE A 1 78 ? 32.171 18.243 5.312 1.00 53.56 78 PHE A O 1
ATOM 676 N N . PRO A 1 79 ? 32.268 20.178 4.180 1.00 48.38 79 PRO A N 1
ATOM 677 C CA . PRO A 1 79 ? 33.085 20.812 5.203 1.00 48.38 79 PRO A CA 1
ATOM 678 C C . PRO A 1 79 ? 32.260 20.929 6.492 1.00 48.38 79 PRO A C 1
ATOM 680 O O . PRO A 1 79 ? 31.280 21.677 6.558 1.00 48.38 79 PRO A O 1
ATOM 683 N N . GLN A 1 80 ? 32.638 20.168 7.524 1.00 51.06 80 GLN A N 1
ATOM 684 C CA . GLN A 1 80 ? 32.007 20.249 8.839 1.00 51.06 80 GLN A CA 1
ATOM 685 C C . GLN A 1 80 ? 32.180 21.671 9.381 1.00 51.06 80 GLN A C 1
ATOM 687 O O . GLN A 1 80 ? 33.287 22.127 9.673 1.00 51.06 80 GLN A O 1
ATOM 692 N N . LYS A 1 81 ? 31.064 22.396 9.497 1.00 53.19 81 LYS A N 1
ATOM 693 C CA . LYS A 1 81 ? 31.024 23.742 10.065 1.00 53.19 81 LYS A CA 1
ATOM 694 C C . LYS A 1 81 ? 31.434 23.648 11.536 1.00 53.19 81 LYS A C 1
ATOM 696 O O . LYS A 1 81 ? 30.695 23.090 12.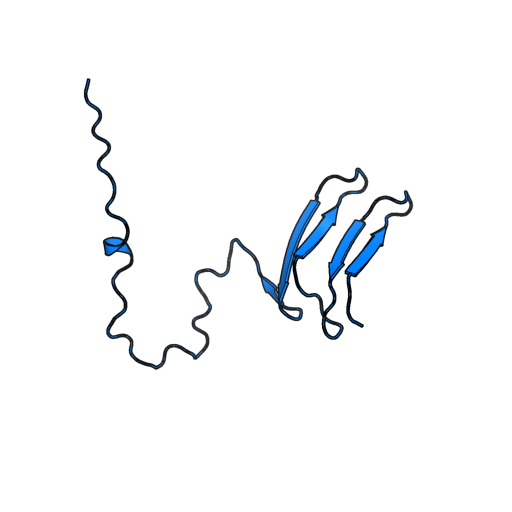344 1.00 53.19 81 LYS A O 1
ATOM 701 N N . GLN A 1 82 ? 32.613 24.178 11.870 1.00 46.94 82 GLN A N 1
ATOM 702 C CA . GLN A 1 82 ? 33.080 24.286 13.252 1.00 46.94 82 GLN A CA 1
ATOM 703 C C . GLN A 1 82 ? 32.022 25.004 14.095 1.00 46.94 82 GLN A C 1
ATOM 705 O O . GLN A 1 82 ? 31.656 26.153 13.834 1.00 46.94 82 GLN A O 1
ATOM 710 N N . LEU A 1 83 ? 31.520 24.297 15.104 1.00 47.47 83 LEU A N 1
ATOM 711 C CA . LEU A 1 83 ? 30.664 24.839 16.144 1.00 47.47 83 LEU A CA 1
ATOM 712 C C . LEU A 1 83 ? 31.532 25.695 17.075 1.00 47.47 83 LEU A C 1
ATOM 714 O O . LEU A 1 83 ? 32.014 25.214 18.097 1.00 47.47 83 LEU A O 1
ATOM 718 N N . ASN A 1 84 ? 31.737 26.965 16.728 1.00 44.94 84 ASN A N 1
ATOM 719 C CA . ASN A 1 84 ? 32.290 27.925 17.676 1.00 44.94 84 ASN A CA 1
ATOM 720 C C . ASN A 1 84 ? 31.203 28.285 18.695 1.00 44.94 84 ASN A C 1
ATOM 722 O O . ASN A 1 84 ? 30.351 29.138 18.453 1.00 44.94 84 ASN A O 1
ATOM 726 N N . LYS A 1 85 ? 31.233 27.585 19.834 1.00 54.50 85 LYS A N 1
ATOM 727 C CA . LYS A 1 85 ? 30.769 28.120 21.117 1.00 54.50 85 LYS A CA 1
ATOM 728 C C . LYS A 1 85 ? 31.732 29.237 21.502 1.00 54.50 85 LYS A C 1
ATOM 730 O O . LYS A 1 85 ? 32.905 28.926 21.607 1.00 54.50 85 LYS A O 1
ATOM 735 N N . ASN A 1 86 ? 31.242 30.455 21.698 1.00 43.06 86 ASN A N 1
ATOM 736 C CA . ASN A 1 86 ? 31.826 31.535 22.509 1.00 43.06 86 ASN A CA 1
ATOM 737 C C . ASN A 1 86 ? 30.611 32.416 22.877 1.00 43.06 86 ASN A C 1
ATOM 739 O O . ASN A 1 86 ? 29.855 32.781 21.975 1.00 43.06 86 ASN A O 1
ATOM 743 N N . GLU A 1 87 ? 30.148 32.387 24.129 1.00 45.53 87 GLU A N 1
ATOM 744 C CA . GLU A 1 87 ? 30.481 33.367 25.190 1.00 45.53 87 GLU A CA 1
ATOM 745 C C . GLU A 1 87 ? 30.012 34.790 24.865 1.00 45.53 87 GLU A C 1
ATOM 747 O O . GLU A 1 87 ? 30.568 35.412 23.933 1.00 45.53 87 GLU A O 1
#

Solvent-accessible surface area (backbone atoms only — not comparable to full-atom values): 5644 Å² total; per-residue (Å²): 95,72,47,77,47,79,39,62,43,97,88,67,44,60,34,35,39,32,30,30,45,88,69,24,43,26,49,61,33,41,32,32,39,95,88,60,49,82,68,44,77,47,34,23,60,77,56,44,75,52,58,97,84,76,55,96,82,71,81,85,70,87,73,78,84,72,71,92,82,76,76,76,60,77,73,78,77,56,79,78,77,79,80,79,82,75,136

Foldseek 3Di:
DWFWDFDADPVRATAKIFTDDPNATAAKIWGADPVNHTPDIWGDHRNRTDDPPPCPPPPPPDPPPPDPPDDDDPVVVDDPDDPDDDD

Sequence (87 aa):
MEGKRYFYYENGLTKILGNYSRDVRHGVWMYYNEDGTTKKKEEYNFGKRIDENKDDFMIIDDTLNREKKDILDFEDLFPQKQLNKNE

Radius of gyration: 21.28 Å; Cα contacts (8 Å, |Δi|>4): 121; chains: 1; bounding box: 56×39×42 Å

Mean predicted aligned error: 15.31 Å